Protein AF-A0A8C9D068-F1 (afdb_monomer_lite)

Radius of gyration: 20.45 Å; chains: 1; bounding box: 32×39×71 Å

Sequence (84 aa):
MASSSGAGAAAAANLNAVRETMDVLLEISRILNTGLDMETLSICVRLCEQGINPEALSSVIKELRKATEALKKSPAVFRIFLAL

Secondary structure (DSSP, 8-state):
----SHHHHHHHHHHHHHHHHHHHHHHHHHHTT----HHHHHHHHHHHHTT--HHHHHHHHHHHHHHHHHHHH-THHHHHTS--

InterPro domains:
  IPR022214 Mitotic-spindle organizing protein 1 [PF12554] (19-65)
  IPR022214 Mitotic-spindle organizing protein 1 [PTHR28520] (11-73)

Structure (mmCIF, N/CA/C/O backbone):
data_AF-A0A8C9D068-F1
#
_entry.id   AF-A0A8C9D068-F1
#
loop_
_atom_site.group_PDB
_atom_site.id
_atom_site.type_symbol
_atom_site.label_atom_id
_atom_site.label_alt_id
_atom_site.label_comp_id
_atom_site.label_asym_id
_atom_site.label_entity_id
_atom_site.label_seq_id
_atom_site.pdbx_PDB_ins_code
_atom_site.Cartn_x
_atom_site.Cartn_y
_atom_site.Cartn_z
_atom_site.occupancy
_atom_site.B_iso_or_equiv
_atom_site.auth_seq_id
_atom_site.auth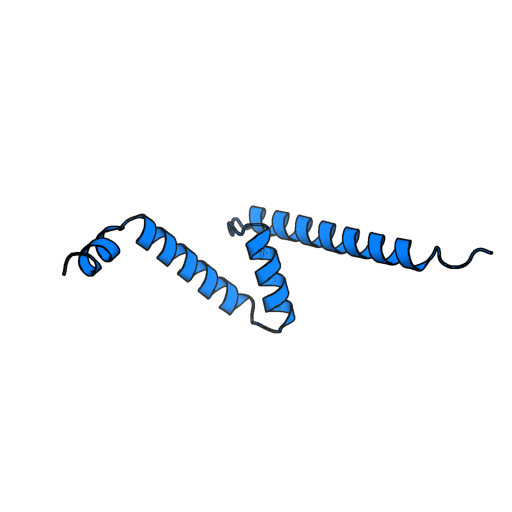_comp_id
_atom_site.auth_asym_id
_atom_site.auth_atom_id
_atom_site.pdbx_PDB_model_num
ATOM 1 N N . MET A 1 1 ? -0.421 7.269 -45.029 1.00 55.72 1 MET A N 1
ATOM 2 C CA . MET A 1 1 ? -1.310 6.820 -43.935 1.00 55.72 1 MET A CA 1
ATOM 3 C C . MET A 1 1 ? -0.611 5.721 -43.147 1.00 55.72 1 MET A C 1
ATOM 5 O O . MET A 1 1 ? 0.105 4.949 -43.765 1.00 55.72 1 MET A O 1
ATOM 9 N N . ALA A 1 2 ? -0.887 5.670 -41.837 1.00 52.31 2 ALA A N 1
ATOM 10 C CA . ALA A 1 2 ? -0.607 4.594 -40.874 1.00 52.31 2 ALA A CA 1
ATOM 11 C C . ALA A 1 2 ? 0.840 4.417 -40.369 1.00 52.31 2 ALA A C 1
ATOM 13 O O . ALA A 1 2 ? 1.546 3.547 -40.851 1.00 52.31 2 ALA A O 1
ATOM 14 N N . SER A 1 3 ? 1.210 5.187 -39.333 1.00 52.81 3 SER A N 1
ATOM 15 C CA . SER A 1 3 ? 2.172 4.793 -38.280 1.00 52.81 3 SER A CA 1
ATOM 16 C C . SER A 1 3 ? 1.988 5.682 -37.036 1.00 52.81 3 SER A C 1
ATOM 18 O O . SER A 1 3 ? 2.845 6.491 -36.703 1.00 52.81 3 SER A O 1
ATOM 20 N N . SER A 1 4 ? 0.840 5.595 -36.360 1.00 57.41 4 SER A N 1
ATOM 21 C CA . SER A 1 4 ? 0.636 6.201 -35.025 1.00 57.41 4 SER A CA 1
ATOM 22 C C . SER A 1 4 ? 0.041 5.221 -34.001 1.00 57.41 4 SER A C 1
ATOM 24 O O . SER A 1 4 ? -0.203 5.583 -32.855 1.00 57.41 4 SER A O 1
ATOM 26 N N . SER A 1 5 ? -0.142 3.953 -34.376 1.00 59.81 5 SER A N 1
ATOM 27 C CA . SER A 1 5 ? -0.823 2.923 -33.579 1.00 59.81 5 SER A CA 1
ATOM 28 C C . SER A 1 5 ? 0.054 2.211 -32.533 1.00 59.81 5 SER A C 1
ATOM 30 O O . SER A 1 5 ? -0.476 1.454 -31.726 1.00 59.81 5 SER A O 1
ATOM 32 N N . GLY A 1 6 ? 1.369 2.458 -32.488 1.00 55.72 6 GLY A N 1
ATOM 33 C CA . GLY A 1 6 ? 2.283 1.781 -31.549 1.00 55.72 6 GLY A CA 1
ATOM 34 C C . GLY A 1 6 ? 2.318 2.363 -30.128 1.00 55.72 6 GLY A C 1
ATOM 35 O O . GLY A 1 6 ? 2.502 1.625 -29.164 1.00 55.72 6 GLY A O 1
ATOM 36 N N . ALA A 1 7 ? 2.102 3.673 -29.967 1.00 57.56 7 ALA A N 1
ATOM 37 C CA . ALA A 1 7 ? 2.244 4.341 -28.666 1.00 57.56 7 ALA A CA 1
ATOM 38 C C . ALA A 1 7 ? 1.088 4.035 -27.691 1.00 57.56 7 ALA A C 1
ATOM 40 O O . ALA A 1 7 ? 1.304 3.937 -26.485 1.00 57.56 7 ALA A O 1
ATOM 41 N N . GLY A 1 8 ? -0.133 3.830 -28.205 1.00 57.91 8 GLY A N 1
ATOM 42 C CA . GLY A 1 8 ? -1.305 3.513 -27.377 1.00 57.91 8 GLY A CA 1
ATOM 43 C C . GLY A 1 8 ? -1.266 2.106 -26.767 1.00 57.91 8 GLY A C 1
ATOM 44 O O . GLY A 1 8 ? -1.691 1.917 -25.630 1.00 57.91 8 GLY A O 1
ATOM 45 N N . ALA A 1 9 ? -0.704 1.129 -27.486 1.00 63.38 9 ALA A N 1
ATOM 46 C CA . ALA A 1 9 ? -0.606 -0.254 -27.016 1.00 63.38 9 ALA A CA 1
ATOM 47 C C . ALA A 1 9 ? 0.415 -0.417 -25.875 1.00 63.38 9 ALA A C 1
ATOM 49 O O . ALA A 1 9 ? 0.149 -1.126 -24.906 1.00 63.38 9 ALA A O 1
ATOM 50 N N . ALA A 1 10 ? 1.553 0.284 -25.951 1.00 64.94 10 ALA A N 1
ATOM 51 C CA . ALA A 1 10 ? 2.580 0.247 -24.909 1.00 64.94 10 ALA A CA 1
ATOM 52 C C . ALA A 1 10 ? 2.101 0.883 -23.589 1.00 64.94 10 ALA A C 1
ATOM 54 O O . ALA A 1 10 ? 2.358 0.345 -22.513 1.00 64.94 10 ALA A O 1
ATOM 55 N N . ALA A 1 11 ? 1.352 1.990 -23.660 1.00 69.12 11 ALA A N 1
ATOM 56 C CA . ALA A 1 11 ? 0.777 2.632 -22.477 1.00 69.12 11 ALA A CA 1
ATOM 57 C C . ALA A 1 11 ? -0.284 1.749 -21.794 1.00 69.12 11 ALA A C 1
ATOM 59 O O . ALA A 1 11 ? -0.294 1.636 -20.569 1.00 69.12 11 ALA A O 1
ATOM 60 N N . ALA A 1 12 ? -1.137 1.077 -22.576 1.00 73.06 12 ALA A N 1
ATOM 61 C CA . ALA A 1 12 ? -2.134 0.145 -22.048 1.00 73.06 12 ALA A CA 1
ATOM 62 C C . ALA A 1 12 ? -1.489 -1.077 -21.369 1.00 73.06 12 ALA A C 1
ATOM 64 O O . ALA A 1 12 ? -1.915 -1.473 -20.286 1.00 73.06 12 ALA A O 1
ATOM 65 N N . ALA A 1 13 ? -0.423 -1.633 -21.957 1.00 79.56 13 ALA A N 1
ATOM 66 C CA . ALA A 1 13 ? 0.329 -2.732 -21.353 1.00 79.56 13 ALA A CA 1
ATOM 67 C C . ALA A 1 13 ? 0.970 -2.329 -20.014 1.00 79.56 13 ALA A C 1
ATOM 69 O O . ALA A 1 13 ? 0.925 -3.097 -19.055 1.00 79.56 13 ALA A O 1
ATOM 70 N N . ASN A 1 14 ? 1.503 -1.107 -19.919 1.00 84.12 14 ASN A N 1
ATOM 71 C CA . ASN A 1 14 ? 2.108 -0.610 -18.684 1.00 84.12 14 ASN A CA 1
ATOM 72 C C . ASN A 1 14 ? 1.071 -0.413 -17.564 1.00 84.12 14 ASN A C 1
ATOM 74 O O . ASN A 1 14 ? 1.320 -0.770 -16.416 1.00 84.12 14 ASN A O 1
ATOM 78 N N . LEU A 1 15 ? -0.118 0.104 -17.892 1.00 83.38 15 LEU A N 1
ATOM 79 C CA . LEU A 1 15 ? -1.214 0.238 -16.925 1.00 83.38 15 LEU A CA 1
ATOM 80 C C . LEU A 1 15 ? -1.703 -1.124 -16.413 1.00 83.38 15 LEU A C 1
ATOM 82 O O . LEU A 1 15 ? -1.989 -1.258 -15.223 1.00 83.38 15 LEU A O 1
ATOM 86 N N . ASN A 1 16 ? -1.756 -2.133 -17.286 1.00 86.88 16 ASN A N 1
ATOM 87 C CA . ASN A 1 16 ? -2.106 -3.498 -16.892 1.00 86.88 16 ASN A CA 1
ATOM 88 C C . ASN A 1 16 ? -1.054 -4.096 -15.947 1.00 86.88 16 ASN A C 1
ATOM 90 O O . ASN A 1 16 ? -1.422 -4.626 -14.904 1.00 86.88 16 ASN A O 1
ATOM 94 N N . ALA A 1 17 ? 0.237 -3.925 -16.248 1.00 87.75 17 ALA A N 1
ATOM 95 C CA . ALA A 1 17 ? 1.322 -4.396 -15.388 1.00 87.75 17 ALA A CA 1
ATOM 96 C C . ALA A 1 17 ? 1.306 -3.732 -13.999 1.00 87.75 17 ALA A C 1
ATOM 98 O O . ALA A 1 17 ? 1.486 -4.403 -12.982 1.00 87.75 17 ALA A O 1
ATOM 99 N N . VAL A 1 18 ? 1.043 -2.420 -13.928 1.00 87.62 18 VAL A N 1
ATOM 100 C CA . VAL A 1 18 ? 0.905 -1.699 -12.648 1.00 87.62 18 VAL A CA 1
ATOM 101 C C . VAL A 1 18 ? -0.280 -2.232 -11.847 1.00 87.62 18 VAL A C 1
ATOM 103 O O . VAL A 1 18 ? -0.163 -2.432 -10.639 1.00 87.62 18 VAL A O 1
ATOM 106 N N . ARG A 1 19 ? -1.413 -2.486 -12.511 1.00 87.25 19 ARG A N 1
ATOM 107 C CA . ARG A 1 19 ? -2.605 -3.032 -11.861 1.00 87.25 19 ARG A CA 1
ATOM 108 C C . ARG A 1 19 ? -2.352 -4.434 -11.307 1.00 87.25 19 ARG A C 1
ATOM 110 O O . ARG A 1 19 ? -2.609 -4.651 -10.131 1.00 87.25 19 ARG A O 1
ATOM 117 N N . GLU A 1 20 ? -1.777 -5.331 -12.106 1.00 90.25 20 GLU A N 1
ATOM 118 C CA . GLU A 1 20 ? -1.406 -6.682 -11.663 1.00 90.25 20 GLU A CA 1
ATOM 119 C C . GLU A 1 20 ? -0.424 -6.644 -10.487 1.00 90.25 20 GLU A C 1
ATOM 121 O O . GLU A 1 20 ? -0.597 -7.364 -9.506 1.00 90.25 20 GLU A O 1
ATOM 126 N N . THR A 1 21 ? 0.569 -5.752 -10.536 1.00 89.81 21 THR A N 1
ATOM 127 C CA . THR A 1 21 ? 1.534 -5.577 -9.440 1.00 89.81 21 THR A CA 1
ATOM 128 C C . THR A 1 21 ? 0.839 -5.133 -8.151 1.00 89.81 21 THR A C 1
ATOM 130 O O . THR A 1 21 ? 1.121 -5.669 -7.080 1.00 89.81 21 THR A O 1
ATOM 133 N N . MET A 1 22 ? -0.091 -4.178 -8.237 1.00 89.62 22 MET A N 1
ATOM 134 C CA . MET A 1 22 ? -0.856 -3.703 -7.079 1.00 89.62 22 MET A CA 1
ATOM 135 C C . MET A 1 22 ? -1.803 -4.771 -6.526 1.00 89.62 22 MET A C 1
ATOM 137 O O . MET A 1 22 ? -1.911 -4.906 -5.307 1.00 89.62 22 MET A O 1
ATOM 141 N N . ASP A 1 23 ? -2.439 -5.557 -7.395 1.00 90.25 23 ASP A N 1
ATOM 142 C CA . ASP A 1 23 ? -3.308 -6.665 -6.993 1.00 90.25 23 ASP A CA 1
ATOM 143 C C . ASP A 1 23 ? -2.507 -7.739 -6.234 1.00 90.25 23 ASP A C 1
ATOM 145 O O . ASP A 1 23 ? -2.904 -8.145 -5.140 1.00 90.25 23 ASP A O 1
ATOM 149 N N . VAL A 1 24 ? -1.321 -8.114 -6.730 1.00 91.56 24 VAL A N 1
ATOM 150 C CA . VAL A 1 24 ? -0.411 -9.050 -6.042 1.00 91.56 24 VAL A CA 1
ATOM 151 C C . VAL A 1 24 ? 0.064 -8.492 -4.699 1.00 91.56 24 VAL A C 1
ATOM 153 O O . VAL A 1 24 ? 0.075 -9.208 -3.696 1.00 91.56 24 VAL A O 1
ATOM 156 N N . LEU A 1 25 ? 0.436 -7.211 -4.637 1.00 88.00 25 LEU A N 1
ATOM 157 C CA . LEU A 1 25 ? 0.843 -6.578 -3.379 1.00 88.00 25 LEU A CA 1
ATOM 158 C C . LEU A 1 25 ? -0.292 -6.569 -2.349 1.00 88.00 25 LEU A C 1
ATOM 160 O O . LEU A 1 25 ? -0.036 -6.748 -1.156 1.00 88.00 25 LEU A O 1
ATOM 164 N N . LEU A 1 26 ? -1.540 -6.393 -2.787 1.00 87.88 26 LEU A N 1
ATOM 165 C CA . LEU A 1 26 ? -2.690 -6.458 -1.895 1.00 87.88 26 LEU A CA 1
ATOM 166 C C . LEU A 1 26 ? -3.003 -7.893 -1.439 1.00 87.88 26 LEU A C 1
ATOM 168 O O . LEU A 1 26 ? -3.380 -8.104 -0.288 1.00 87.88 26 LEU A O 1
ATOM 172 N N . GLU A 1 27 ? -2.805 -8.891 -2.296 1.00 89.44 27 GLU A N 1
ATOM 173 C CA . GLU A 1 27 ? -2.879 -10.305 -1.910 1.00 89.44 27 GLU A CA 1
ATOM 174 C C . GLU A 1 27 ? -1.882 -10.605 -0.774 1.00 89.44 27 GLU A C 1
ATOM 176 O O . GLU A 1 27 ? -2.252 -11.141 0.273 1.00 89.44 27 GLU A O 1
ATOM 181 N N . ILE A 1 28 ? -0.628 -10.161 -0.924 1.00 87.62 28 ILE A N 1
ATOM 182 C CA . ILE A 1 28 ? 0.421 -10.308 0.097 1.00 87.62 28 ILE A CA 1
ATOM 183 C C . ILE A 1 28 ? 0.032 -9.573 1.386 1.00 87.62 28 ILE A C 1
ATOM 185 O O . ILE A 1 28 ? 0.186 -10.111 2.486 1.00 87.62 28 ILE A O 1
ATOM 189 N N . SER A 1 29 ? -0.501 -8.354 1.272 1.00 83.00 29 SER A N 1
ATOM 190 C CA . SER A 1 29 ? -0.898 -7.543 2.427 1.00 83.00 29 SER A CA 1
ATOM 191 C C . SER A 1 29 ? -2.038 -8.188 3.228 1.00 83.00 29 SER A C 1
ATOM 193 O O . SER A 1 29 ? -2.045 -8.082 4.464 1.00 83.00 29 SER A O 1
ATOM 195 N N . ARG A 1 30 ? -2.95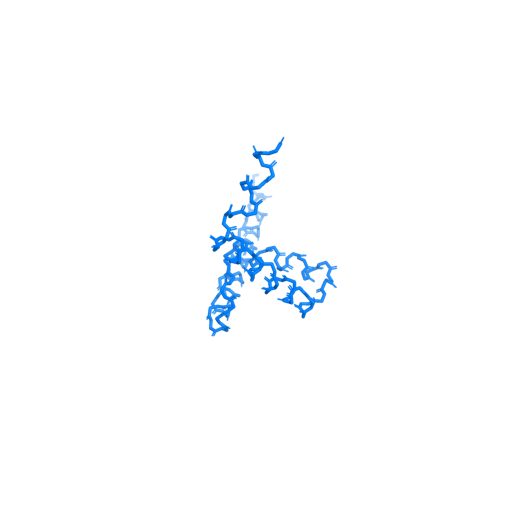5 -8.893 2.544 1.00 84.06 30 ARG A N 1
ATOM 196 C CA . ARG A 1 30 ? -4.024 -9.712 3.136 1.00 84.06 30 ARG A CA 1
ATOM 197 C C . ARG A 1 30 ? -3.475 -10.953 3.828 1.00 84.06 30 ARG A C 1
ATOM 199 O O . ARG A 1 30 ? -3.863 -11.209 4.962 1.00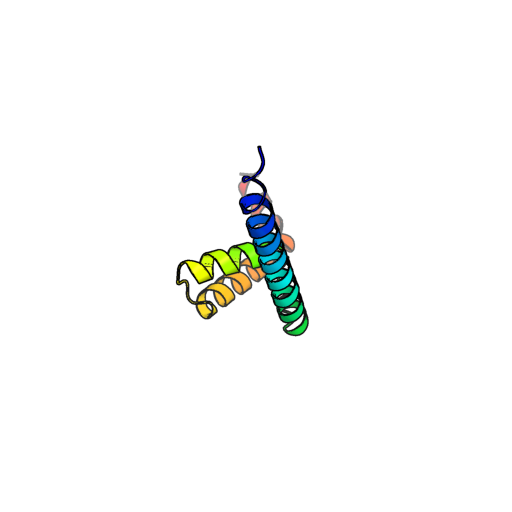 84.06 30 ARG A O 1
ATOM 206 N N . ILE A 1 31 ? -2.546 -11.678 3.201 1.00 87.50 31 ILE A N 1
ATOM 207 C CA . ILE A 1 31 ? -1.905 -12.864 3.800 1.00 87.50 31 ILE A CA 1
ATOM 208 C C . ILE A 1 31 ? -1.168 -12.489 5.092 1.00 87.50 31 ILE A C 1
ATOM 210 O O . ILE A 1 31 ? -1.296 -13.169 6.107 1.00 87.50 31 ILE A O 1
ATOM 214 N N . LEU A 1 32 ? -0.442 -11.369 5.081 1.00 80.69 32 LEU A N 1
ATOM 215 C CA . LEU A 1 32 ? 0.263 -10.839 6.254 1.00 80.69 32 LEU A CA 1
ATOM 216 C C . LEU A 1 32 ? -0.663 -10.128 7.253 1.00 80.69 32 LEU A C 1
ATOM 218 O O . LEU A 1 32 ? -0.196 -9.603 8.265 1.00 80.69 32 LEU A O 1
ATOM 222 N N . ASN A 1 33 ? -1.965 -10.084 6.964 1.00 78.00 33 ASN A N 1
ATOM 223 C CA . ASN A 1 33 ? -3.000 -9.460 7.776 1.00 78.00 33 ASN A CA 1
ATOM 224 C C . ASN A 1 33 ? -2.656 -8.018 8.195 1.00 78.00 33 ASN A C 1
ATOM 226 O O . ASN A 1 33 ? -2.978 -7.563 9.293 1.00 78.00 33 ASN A O 1
ATOM 230 N N . THR A 1 34 ? -1.984 -7.283 7.303 1.00 78.50 34 THR A N 1
ATOM 231 C CA . THR A 1 34 ? -1.574 -5.895 7.555 1.00 78.50 34 THR A CA 1
ATOM 232 C C . THR A 1 34 ? -2.775 -4.957 7.601 1.00 78.50 34 THR A C 1
ATOM 234 O O . THR A 1 34 ? -2.694 -3.907 8.229 1.00 78.50 34 THR A O 1
ATOM 237 N N . GLY A 1 35 ? -3.904 -5.332 6.983 1.00 78.00 35 GLY A N 1
ATOM 238 C CA . GLY A 1 35 ? -5.151 -4.563 6.981 1.00 78.00 35 GLY A CA 1
ATOM 239 C C . GLY A 1 35 ? -5.034 -3.209 6.278 1.00 78.00 35 GLY A C 1
ATOM 240 O O . GLY A 1 35 ? -5.685 -2.258 6.704 1.00 78.00 35 GLY A O 1
ATOM 241 N N . LEU A 1 36 ? -4.151 -3.109 5.281 1.00 81.56 36 LEU A N 1
ATOM 242 C CA . LEU A 1 36 ? -4.005 -1.934 4.426 1.00 81.56 36 LEU A CA 1
ATOM 243 C C . LEU A 1 36 ? -5.019 -1.997 3.283 1.00 81.56 36 LEU A C 1
ATOM 245 O O . LEU A 1 36 ? -5.172 -3.035 2.643 1.00 81.56 36 LEU A O 1
ATOM 249 N N . ASP A 1 37 ? -5.689 -0.876 3.033 1.00 84.94 37 ASP A N 1
ATOM 250 C CA . ASP A 1 37 ? -6.634 -0.735 1.926 1.00 84.94 37 ASP A CA 1
ATOM 251 C C . ASP A 1 37 ? -5.906 -0.404 0.609 1.00 84.94 37 ASP A C 1
ATOM 253 O O . ASP A 1 37 ? -4.757 0.053 0.644 1.00 84.94 37 ASP A O 1
ATOM 257 N N . MET A 1 38 ? -6.559 -0.597 -0.546 1.00 80.75 38 MET A N 1
ATOM 258 C CA . MET A 1 38 ? -5.964 -0.361 -1.878 1.00 80.75 38 MET A CA 1
ATOM 259 C C . MET A 1 38 ? -5.367 1.048 -1.987 1.00 80.75 38 MET A C 1
ATOM 261 O O . MET A 1 38 ? -4.243 1.238 -2.460 1.00 80.75 38 MET A O 1
ATOM 265 N N . GLU A 1 39 ? -6.097 2.047 -1.490 1.00 85.38 39 GLU A N 1
ATOM 266 C CA . GLU A 1 39 ? -5.648 3.437 -1.504 1.00 85.38 39 GLU A CA 1
ATOM 267 C C . GLU A 1 39 ? -4.397 3.633 -0.643 1.00 85.38 39 GLU A C 1
ATOM 269 O O . GLU A 1 39 ? -3.418 4.235 -1.089 1.00 85.38 39 GLU A O 1
ATOM 274 N N . THR A 1 40 ? -4.393 3.069 0.568 1.00 83.81 40 THR A N 1
ATOM 275 C CA . THR A 1 40 ? -3.273 3.203 1.509 1.00 83.81 40 THR A CA 1
ATOM 276 C C . THR A 1 40 ? -2.027 2.508 0.975 1.00 83.81 40 THR A C 1
ATOM 278 O O . THR A 1 40 ? -0.937 3.071 1.044 1.00 83.81 40 THR A O 1
ATOM 281 N N . LEU A 1 41 ? -2.182 1.318 0.394 1.00 86.94 41 LEU A N 1
ATOM 282 C CA . LEU A 1 41 ? -1.083 0.564 -0.199 1.00 86.94 41 LEU A CA 1
ATOM 283 C C . LEU A 1 41 ? -0.446 1.345 -1.355 1.00 86.94 41 LEU A C 1
ATOM 285 O O . LEU A 1 41 ? 0.776 1.467 -1.400 1.00 86.94 41 LEU A O 1
ATOM 289 N N . SER A 1 42 ? -1.254 1.975 -2.215 1.00 89.00 42 SER A N 1
ATOM 2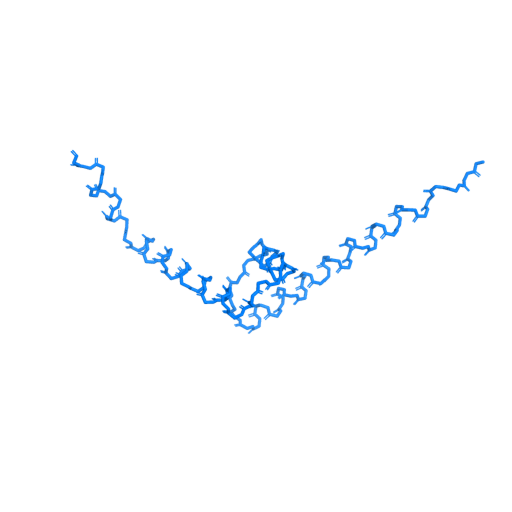90 C CA . SER A 1 42 ? -0.740 2.815 -3.307 1.00 89.00 42 SER A CA 1
ATOM 291 C C . SER A 1 42 ? 0.097 4.002 -2.807 1.00 89.00 42 SER A C 1
ATOM 293 O O . SER A 1 42 ? 1.108 4.355 -3.415 1.00 89.00 42 SER A O 1
ATOM 295 N N . ILE A 1 43 ? -0.291 4.601 -1.676 1.00 88.31 43 ILE A N 1
ATOM 296 C CA . ILE A 1 43 ? 0.457 5.688 -1.036 1.00 88.31 43 ILE A CA 1
ATOM 297 C C . ILE A 1 43 ? 1.763 5.145 -0.452 1.00 88.31 43 ILE A C 1
ATOM 299 O O . ILE A 1 43 ? 2.812 5.748 -0.658 1.00 88.31 43 ILE A O 1
ATOM 303 N N . CYS A 1 44 ? 1.722 3.990 0.217 1.00 87.81 44 CYS A N 1
ATOM 304 C CA . CYS A 1 44 ? 2.914 3.344 0.768 1.00 87.81 44 CYS A CA 1
ATOM 305 C C . CYS A 1 44 ? 3.947 3.051 -0.321 1.00 87.81 44 CYS A C 1
ATOM 307 O O . CYS A 1 44 ? 5.121 3.333 -0.121 1.00 87.81 44 CYS A O 1
ATOM 309 N N . VAL A 1 45 ? 3.518 2.547 -1.482 1.00 88.44 45 VAL A N 1
ATOM 310 C CA . VAL A 1 45 ? 4.416 2.275 -2.614 1.00 88.44 45 VAL A CA 1
ATOM 311 C C . VAL A 1 45 ? 5.096 3.559 -3.093 1.00 88.44 45 VAL A C 1
ATOM 313 O O . VAL A 1 45 ? 6.317 3.584 -3.187 1.00 88.44 45 VAL A O 1
ATOM 316 N N . ARG A 1 46 ? 4.349 4.654 -3.281 1.00 89.50 46 ARG A N 1
ATOM 317 C CA . ARG A 1 46 ? 4.912 5.956 -3.697 1.00 89.50 46 ARG A CA 1
ATOM 318 C C . ARG A 1 46 ? 5.895 6.525 -2.673 1.00 89.50 46 ARG A C 1
ATOM 320 O O . ARG A 1 46 ? 6.905 7.115 -3.038 1.00 89.50 46 ARG A O 1
ATOM 327 N N . LEU A 1 47 ? 5.603 6.352 -1.386 1.00 87.69 47 LEU A N 1
ATOM 328 C CA . LEU A 1 47 ? 6.492 6.762 -0.300 1.00 87.69 47 LEU A CA 1
ATOM 329 C C . LEU A 1 47 ? 7.771 5.908 -0.271 1.00 87.69 47 LEU A C 1
ATOM 331 O O . LEU A 1 47 ? 8.867 6.444 -0.123 1.00 87.69 47 LEU A O 1
ATOM 335 N N . CYS A 1 48 ? 7.656 4.596 -0.477 1.00 87.06 48 CYS A N 1
ATOM 336 C CA . CYS A 1 48 ? 8.806 3.699 -0.597 1.00 87.06 48 CYS A CA 1
ATOM 337 C C . CYS A 1 48 ? 9.658 4.015 -1.840 1.00 87.06 48 CYS A C 1
ATOM 339 O O . CYS A 1 48 ? 10.883 3.996 -1.752 1.00 87.06 48 CYS A O 1
ATOM 341 N N . GLU A 1 49 ? 9.041 4.370 -2.973 1.00 88.44 49 GLU A N 1
ATOM 342 C CA . GLU A 1 49 ? 9.737 4.821 -4.192 1.00 88.44 49 GLU A CA 1
ATOM 343 C C . GLU A 1 49 ? 10.546 6.109 -3.967 1.00 88.44 49 GLU A C 1
ATOM 345 O O . GLU A 1 49 ? 11.580 6.308 -4.599 1.00 88.44 49 GLU A O 1
ATOM 350 N N . GLN A 1 50 ? 10.125 6.961 -3.026 1.00 89.75 50 GLN A N 1
ATOM 351 C CA . GLN A 1 50 ? 10.872 8.152 -2.598 1.00 89.75 50 GLN A CA 1
ATOM 352 C C . GLN A 1 50 ? 12.052 7.831 -1.661 1.00 89.75 50 GLN A C 1
ATOM 354 O O . GLN A 1 50 ? 12.744 8.744 -1.211 1.00 89.75 50 GLN A O 1
ATOM 359 N N . GLY A 1 51 ? 12.305 6.552 -1.366 1.00 87.62 51 GLY A N 1
ATOM 360 C CA . GLY A 1 51 ? 13.403 6.109 -0.506 1.00 87.62 51 GLY A CA 1
ATOM 361 C C . GLY A 1 51 ? 13.068 6.116 0.986 1.00 87.62 51 GLY A C 1
ATOM 362 O O . GLY A 1 51 ? 13.973 6.063 1.819 1.00 87.62 51 GLY A O 1
ATOM 363 N N . ILE A 1 52 ? 11.783 6.181 1.350 1.00 88.75 52 ILE A N 1
ATOM 364 C CA . ILE A 1 52 ? 11.367 6.056 2.748 1.00 88.75 52 ILE A CA 1
ATOM 365 C C . ILE A 1 52 ? 11.563 4.611 3.203 1.00 88.75 52 ILE A C 1
ATOM 367 O O . ILE A 1 52 ? 11.169 3.666 2.521 1.00 88.75 52 ILE A O 1
ATOM 371 N N . ASN A 1 53 ? 12.150 4.441 4.390 1.00 89.31 53 ASN A N 1
ATOM 372 C CA . ASN A 1 53 ? 12.349 3.123 4.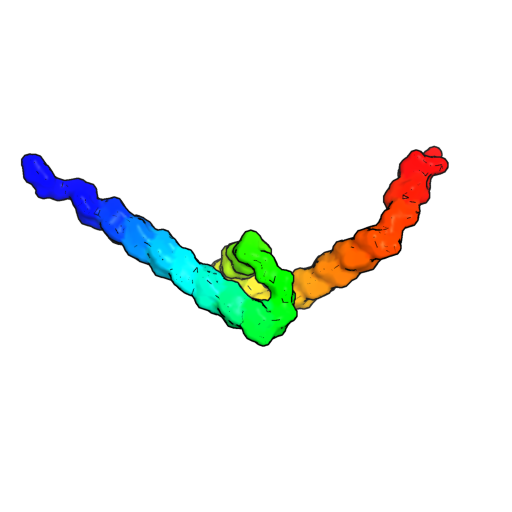975 1.00 89.31 53 ASN A CA 1
ATOM 373 C C . ASN A 1 53 ? 10.980 2.455 5.260 1.00 89.31 53 ASN A C 1
ATOM 375 O O . ASN A 1 53 ? 10.205 2.991 6.066 1.00 89.31 53 ASN A O 1
ATOM 379 N N . PRO A 1 54 ? 10.679 1.286 4.657 1.00 83.31 54 PRO A N 1
ATOM 380 C CA . PRO A 1 54 ? 9.408 0.593 4.854 1.00 83.31 54 PRO A CA 1
ATOM 381 C C . PRO A 1 54 ? 9.163 0.200 6.317 1.00 83.31 54 PRO A C 1
ATOM 383 O O . PRO A 1 54 ? 8.015 0.190 6.762 1.00 83.31 54 PRO A O 1
ATOM 386 N N . GLU A 1 55 ? 10.215 -0.069 7.098 1.00 82.50 55 GLU A N 1
ATOM 387 C CA . GLU A 1 55 ? 10.078 -0.398 8.520 1.00 82.50 55 GLU A CA 1
ATOM 388 C C . GLU A 1 55 ? 9.544 0.795 9.320 1.00 82.50 55 GLU A C 1
ATOM 390 O O . GLU A 1 55 ? 8.563 0.659 10.058 1.00 82.50 55 GLU A O 1
ATOM 395 N N . ALA A 1 56 ? 10.125 1.981 9.108 1.00 86.44 56 ALA A N 1
ATOM 396 C CA . ALA A 1 56 ? 9.686 3.220 9.747 1.00 86.44 56 ALA A CA 1
ATOM 397 C C . ALA A 1 56 ? 8.248 3.575 9.340 1.00 86.44 56 ALA A C 1
ATOM 399 O O . ALA A 1 56 ? 7.413 3.878 10.195 1.00 86.44 56 ALA A O 1
ATOM 400 N N . LEU A 1 57 ? 7.933 3.451 8.047 1.00 83.88 57 LEU A N 1
ATOM 401 C CA . LEU A 1 57 ? 6.597 3.691 7.505 1.00 83.88 57 LEU A CA 1
ATOM 402 C C . LEU A 1 57 ? 5.559 2.743 8.128 1.00 83.88 57 LEU A C 1
ATOM 404 O O . LEU A 1 57 ? 4.479 3.179 8.526 1.00 83.88 57 LEU A O 1
ATOM 408 N N . SER A 1 58 ? 5.899 1.463 8.304 1.00 82.38 58 SER A N 1
ATOM 409 C CA . SER A 1 58 ? 5.014 0.494 8.956 1.00 82.38 58 SER A CA 1
ATOM 410 C C . SER A 1 58 ? 4.719 0.847 10.420 1.00 82.38 58 SER A C 1
ATOM 412 O O . SER A 1 58 ? 3.589 0.659 10.878 1.00 82.38 58 SER A O 1
ATOM 414 N N . SER A 1 59 ? 5.707 1.383 11.148 1.00 83.69 59 SER A N 1
ATOM 415 C CA . SER A 1 59 ? 5.545 1.799 12.545 1.00 83.69 59 SER A CA 1
ATOM 416 C C . SER A 1 59 ? 4.585 2.980 12.650 1.00 83.69 59 SER A C 1
ATOM 418 O O . SER A 1 59 ? 3.626 2.929 13.420 1.00 83.69 59 SER A O 1
ATOM 420 N N . VAL A 1 60 ? 4.772 3.991 11.797 1.00 85.38 60 VAL A N 1
ATOM 421 C CA . VAL A 1 60 ? 3.898 5.170 11.732 1.00 85.38 60 VAL A CA 1
ATOM 422 C C . VAL A 1 60 ? 2.463 4.771 11.386 1.00 85.38 60 VAL A C 1
ATOM 424 O O . VAL A 1 60 ? 1.525 5.207 12.048 1.00 85.38 60 VAL A O 1
ATOM 427 N N . ILE A 1 61 ? 2.259 3.890 10.400 1.00 83.31 61 ILE A N 1
ATOM 428 C CA . ILE A 1 61 ? 0.908 3.443 10.028 1.00 83.31 61 ILE A CA 1
ATOM 429 C C . ILE A 1 61 ? 0.230 2.682 11.174 1.00 83.31 61 ILE A C 1
ATOM 431 O O . ILE A 1 61 ? -0.956 2.897 11.438 1.00 83.31 61 ILE A O 1
ATOM 435 N N . LYS A 1 62 ? 0.957 1.806 11.878 1.00 82.44 62 LYS A N 1
ATOM 436 C CA . LYS A 1 62 ? 0.418 1.081 13.040 1.00 82.44 62 LYS A CA 1
ATOM 437 C C . LYS A 1 62 ? 0.006 2.039 14.157 1.00 82.44 62 LYS A C 1
ATOM 439 O O . LYS A 1 62 ? -1.078 1.882 14.721 1.00 82.44 62 LYS A O 1
ATOM 444 N N . GLU A 1 63 ? 0.832 3.038 14.454 1.00 83.75 63 GLU A N 1
ATOM 445 C CA . GLU A 1 63 ? 0.521 4.054 15.462 1.00 83.75 63 GLU A CA 1
ATOM 446 C C . GLU A 1 63 ? -0.683 4.910 15.069 1.00 83.75 63 GLU A C 1
ATOM 448 O O . GLU A 1 63 ? -1.596 5.074 15.878 1.00 83.75 63 GLU A O 1
ATOM 453 N N . LEU A 1 64 ? -0.747 5.383 13.820 1.00 82.94 64 LEU A N 1
ATOM 454 C CA . LEU A 1 64 ? -1.875 6.175 13.322 1.00 82.94 64 LEU A CA 1
ATOM 455 C C . LEU A 1 64 ? -3.192 5.396 13.377 1.00 82.94 64 LEU A C 1
ATOM 457 O O . LEU A 1 64 ? -4.215 5.939 13.803 1.00 82.94 64 LEU A O 1
ATOM 461 N N . ARG A 1 65 ? -3.184 4.109 13.014 1.00 82.06 65 ARG A N 1
ATOM 462 C CA . ARG A 1 65 ? -4.375 3.253 13.128 1.00 82.06 65 ARG A CA 1
ATOM 463 C C . ARG A 1 65 ? -4.806 3.079 14.580 1.00 82.06 65 ARG A C 1
ATOM 465 O O . ARG A 1 65 ? -5.983 3.265 14.883 1.00 82.06 65 ARG A O 1
ATOM 472 N N . LYS A 1 66 ? -3.862 2.818 15.488 1.00 81.00 66 LYS A N 1
ATOM 473 C CA . LYS A 1 66 ? -4.139 2.690 16.926 1.00 81.00 66 LYS A CA 1
ATOM 474 C C . LYS A 1 66 ? -4.695 3.989 17.523 1.00 81.00 66 LYS A C 1
ATOM 476 O O . LYS A 1 66 ? -5.656 3.945 18.289 1.00 81.00 66 LYS A O 1
ATOM 481 N N . ALA A 1 67 ? -4.135 5.140 17.150 1.00 79.50 67 ALA A N 1
ATOM 482 C CA . ALA A 1 67 ? -4.616 6.452 17.577 1.00 79.50 67 ALA A CA 1
ATOM 483 C C . ALA A 1 67 ? -6.029 6.744 17.042 1.00 79.50 67 ALA A C 1
ATOM 485 O O . ALA A 1 67 ? -6.885 7.216 17.787 1.00 79.50 67 ALA A O 1
ATOM 486 N N . THR A 1 68 ? -6.309 6.392 15.783 1.00 79.44 68 THR A N 1
ATOM 487 C CA . THR A 1 68 ? -7.632 6.570 15.160 1.00 79.44 68 THR A CA 1
ATOM 488 C C . THR A 1 68 ? -8.696 5.697 15.828 1.00 79.44 68 THR A C 1
ATOM 490 O O . THR A 1 68 ? -9.796 6.170 16.111 1.00 79.44 68 THR A O 1
ATOM 493 N N . GLU A 1 69 ? -8.382 4.438 16.143 1.00 78.94 69 GLU A N 1
ATOM 494 C CA . GLU A 1 69 ? -9.290 3.557 16.889 1.00 78.94 69 GLU A CA 1
ATOM 495 C C . GLU A 1 69 ? -9.536 4.049 18.321 1.00 78.94 69 GLU A C 1
ATOM 497 O O . GLU A 1 69 ? -10.670 3.995 18.806 1.00 78.94 69 GLU A O 1
ATOM 502 N N . ALA A 1 70 ? -8.503 4.571 18.989 1.00 75.12 70 ALA A N 1
ATOM 503 C CA . ALA A 1 70 ? -8.632 5.168 20.315 1.00 75.12 70 ALA A CA 1
ATOM 504 C C . ALA A 1 70 ? -9.520 6.425 20.293 1.00 75.12 70 ALA A C 1
ATOM 506 O O . ALA A 1 70 ? -10.403 6.567 21.140 1.00 75.12 70 ALA A O 1
ATOM 507 N N . LEU A 1 71 ? -9.352 7.290 19.286 1.00 71.62 71 LEU A N 1
ATOM 508 C CA . LEU A 1 71 ? -10.207 8.460 19.064 1.00 71.62 71 LEU A CA 1
ATOM 509 C C . LEU A 1 71 ? -11.655 8.056 18.759 1.00 71.62 71 LEU A C 1
ATOM 511 O O . LEU A 1 71 ? -12.587 8.636 19.310 1.00 71.62 71 LEU A O 1
ATOM 515 N N . LYS A 1 72 ? -11.866 7.012 17.947 1.00 68.00 72 LYS A N 1
ATOM 516 C CA . LYS A 1 72 ? -13.208 6.500 17.625 1.00 68.00 72 LYS A CA 1
ATOM 517 C C . LYS A 1 72 ? -13.926 5.918 18.849 1.00 68.00 72 LYS A C 1
ATOM 519 O O . LYS A 1 72 ? -15.147 6.015 18.938 1.00 68.00 72 LYS A O 1
ATOM 524 N N . LYS A 1 73 ? -13.184 5.345 19.807 1.00 61.00 73 LYS A N 1
ATOM 525 C CA . LYS A 1 73 ? -13.719 4.861 21.094 1.00 61.00 73 LYS A CA 1
ATOM 526 C C . LYS A 1 73 ? -13.993 5.970 22.113 1.00 61.00 73 LYS A C 1
ATOM 528 O O . LYS A 1 73 ? -14.758 5.730 23.042 1.00 61.00 73 LYS A O 1
ATOM 533 N N . SER A 1 74 ? -13.409 7.158 21.957 1.00 51.59 74 SER A N 1
ATOM 534 C CA . SER A 1 74 ? -13.590 8.267 22.897 1.00 51.59 74 SER A CA 1
ATOM 535 C C . SER A 1 74 ? -13.887 9.586 22.170 1.00 51.59 74 SER A C 1
ATOM 537 O O . SER A 1 74 ? -13.021 10.456 22.066 1.00 51.59 74 SER A O 1
ATOM 539 N N . PRO A 1 75 ? -15.140 9.802 21.717 1.00 54.25 75 PRO A N 1
ATOM 540 C CA . PRO A 1 75 ? -15.576 11.100 21.192 1.00 54.25 75 PRO A CA 1
ATOM 541 C C . PRO A 1 75 ? -15.603 12.209 22.266 1.00 54.25 75 PRO A C 1
ATOM 543 O O . PRO A 1 75 ? -15.890 13.366 21.960 1.00 54.25 75 PRO A O 1
ATOM 546 N N . ALA A 1 76 ? -15.326 11.879 23.533 1.00 53.81 76 ALA A N 1
ATOM 547 C CA . ALA A 1 76 ? -15.425 12.794 24.666 1.00 53.81 76 ALA A CA 1
ATOM 548 C C . ALA A 1 76 ? -14.396 13.938 24.625 1.00 53.81 76 ALA A C 1
ATOM 550 O O . ALA A 1 76 ? -14.704 15.042 25.070 1.00 53.81 76 ALA A O 1
ATOM 551 N N . VAL A 1 77 ? -13.215 13.719 24.032 1.00 54.22 77 VAL A N 1
ATOM 552 C CA . VAL A 1 77 ? -12.172 14.760 23.937 1.00 54.22 77 VAL A CA 1
ATOM 553 C C . VAL A 1 77 ? -12.621 15.927 23.046 1.00 54.22 77 VAL A C 1
ATOM 555 O O . VAL A 1 77 ? -12.330 17.078 23.351 1.00 54.22 77 VAL A O 1
ATOM 558 N N . PHE A 1 78 ? -13.417 15.661 22.005 1.00 50.06 78 PHE A N 1
ATOM 559 C CA . PHE A 1 78 ? -13.933 16.708 21.115 1.00 50.06 78 PHE A CA 1
ATOM 560 C C . PHE A 1 78 ? -15.067 17.535 21.742 1.00 50.06 78 PHE A C 1
ATOM 562 O O . PHE A 1 78 ? -15.259 18.690 21.373 1.00 50.06 78 PHE A O 1
ATOM 569 N N . ARG A 1 79 ? -15.815 16.979 22.709 1.00 54.25 79 ARG A N 1
ATOM 570 C CA . ARG A 1 79 ? -16.909 17.707 23.383 1.00 54.25 79 ARG A CA 1
ATOM 571 C C . ARG A 1 79 ? -16.412 18.651 24.472 1.00 54.25 79 ARG A C 1
ATOM 573 O O . ARG A 1 79 ? -17.050 19.671 24.697 1.00 54.25 79 ARG A O 1
ATOM 580 N N . ILE A 1 80 ? -15.282 18.346 25.111 1.00 59.12 80 ILE A N 1
ATOM 581 C CA . ILE A 1 80 ? -14.683 19.232 26.120 1.00 59.12 80 ILE A CA 1
ATOM 582 C C . ILE A 1 80 ? -14.212 20.554 25.492 1.00 59.12 80 ILE A C 1
ATOM 584 O O . ILE A 1 80 ? -14.323 21.591 26.131 1.0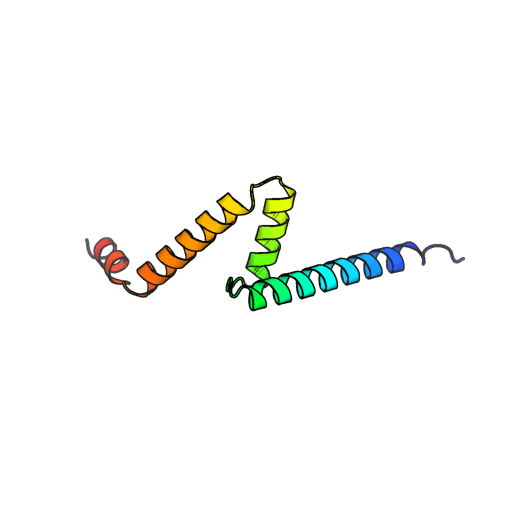0 59.12 80 ILE A O 1
ATOM 588 N N . PHE A 1 81 ? -13.760 20.546 24.234 1.00 51.59 81 PHE A N 1
ATOM 589 C CA . PHE A 1 81 ? -13.240 21.751 23.572 1.00 51.59 81 PHE A CA 1
ATOM 590 C C . PHE A 1 81 ? -14.315 22.641 22.916 1.00 51.59 81 PHE A C 1
ATOM 592 O O . PHE A 1 81 ? -14.014 23.762 22.533 1.00 51.59 81 PHE A O 1
ATOM 599 N N . LEU A 1 82 ? -15.560 22.162 22.773 1.00 50.41 82 LEU A N 1
ATOM 600 C CA . LEU A 1 82 ? -16.676 22.929 22.186 1.00 50.41 82 LEU A CA 1
ATOM 601 C C . LEU A 1 82 ? -17.687 23.429 23.240 1.00 50.41 82 LEU A C 1
ATOM 603 O O . LEU A 1 82 ? -18.688 24.044 22.883 1.00 50.41 82 LEU A O 1
ATOM 607 N N . ALA A 1 83 ? -17.466 23.113 24.520 1.00 52.72 83 ALA A N 1
ATOM 608 C CA . ALA A 1 83 ? -18.356 23.455 25.634 1.00 52.72 83 ALA A CA 1
ATOM 609 C C . ALA A 1 83 ? -17.733 24.439 26.647 1.00 52.72 83 ALA A C 1
ATOM 611 O O . ALA A 1 83 ? -18.316 24.645 27.713 1.00 52.72 83 ALA A O 1
ATOM 612 N N . LEU A 1 84 ? -16.575 25.028 26.326 1.00 49.91 84 LEU A N 1
ATOM 613 C CA . LEU A 1 84 ? -15.961 26.141 27.058 1.00 49.91 84 LEU A CA 1
ATOM 614 C C . LEU A 1 84 ? -15.869 27.360 26.135 1.00 49.91 84 LEU A C 1
ATOM 616 O O . LEU A 1 84 ? -16.117 28.478 26.631 1.00 49.91 84 LEU A O 1
#

Foldseek 3Di:
DDDPPPPVVVVVVVVVVVVVVLVVVVVVCVVVVLPADSVRVVVLVVCVVVVDDNVVVSVVVVVVVVVVVVCVVPVPVVVVVVVD

Organism: Panthera leo (NCBI:txid9689)

pLDDT: mean 76.6, std 13.51, range [49.91, 91.56]